Protein AF-A0A2I0XEB6-F1 (afdb_monomer)

Mean predicted aligned error: 5.36 Å

Radius of gyration: 16.59 Å; Cα contacts (8 Å, |Δi|>4): 19; chains: 1; bounding box: 37×24×45 Å

Foldseek 3Di:
DPDCVVCCVVPDDPQNQPPDPPRDPVSPVVVVVVLVVVQPDDDDPGRDDDDDDDPPVVVPDDVVVVVVVD

InterPro domains:
  IPR000477 Reverse transcriptase domain [PF00078] (4-68)

Structure (mmCIF, N/CA/C/O backbone):
data_AF-A0A2I0XEB6-F1
#
_entry.id   AF-A0A2I0XEB6-F1
#
loop_
_atom_site.group_PDB
_atom_site.id
_atom_site.type_symbol
_atom_site.label_atom_id
_atom_site.label_alt_id
_atom_site.label_comp_id
_atom_site.label_asym_id
_atom_site.label_entity_id
_atom_site.label_seq_id
_atom_site.pdbx_PDB_ins_code
_atom_site.Cartn_x
_atom_site.Cartn_y
_atom_site.Cartn_z
_atom_sit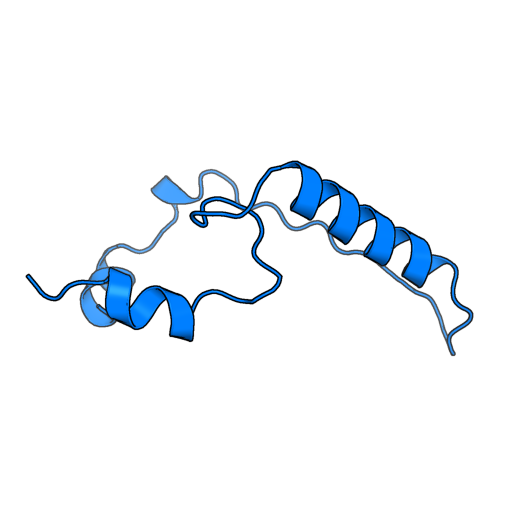e.occupancy
_atom_site.B_iso_or_equiv
_atom_site.auth_seq_id
_atom_site.auth_comp_id
_atom_site.auth_asym_id
_atom_site.auth_atom_id
_atom_site.pdbx_PDB_model_num
ATOM 1 N N . MET A 1 1 ? -17.875 -6.638 19.388 1.00 45.59 1 MET A N 1
ATOM 2 C CA . MET A 1 1 ? -16.931 -5.978 18.464 1.00 45.59 1 MET A CA 1
ATOM 3 C C . MET A 1 1 ? -15.851 -6.974 18.098 1.00 45.59 1 MET A C 1
ATOM 5 O O . MET A 1 1 ? -14.939 -7.221 18.876 1.00 45.59 1 MET A O 1
ATOM 9 N N . THR A 1 2 ? -16.036 -7.636 16.966 1.00 54.78 2 THR A N 1
ATOM 10 C CA . THR A 1 2 ? -15.090 -8.579 16.368 1.00 54.78 2 THR A CA 1
ATOM 11 C C . THR A 1 2 ? -13.790 -7.849 16.020 1.00 54.78 2 THR A C 1
ATOM 13 O O . THR A 1 2 ? -13.796 -6.765 15.445 1.00 54.78 2 THR A O 1
ATOM 16 N N . ASN A 1 3 ? -12.655 -8.406 16.442 1.00 73.88 3 ASN A N 1
ATOM 17 C CA . ASN A 1 3 ? -11.347 -7.781 16.283 1.00 73.88 3 ASN A CA 1
ATOM 18 C C . ASN A 1 3 ? -10.872 -7.908 14.821 1.00 73.88 3 ASN A C 1
ATOM 20 O O . ASN A 1 3 ? -10.324 -8.948 14.438 1.00 73.88 3 ASN A O 1
ATOM 24 N N . LEU A 1 4 ? -11.060 -6.851 14.018 1.00 79.94 4 LEU A N 1
ATOM 25 C CA . LEU A 1 4 ? -10.615 -6.782 12.614 1.00 79.94 4 LEU A CA 1
ATOM 26 C C . LEU A 1 4 ? -9.122 -7.116 12.459 1.00 79.94 4 LEU A C 1
ATOM 28 O O . LEU A 1 4 ? -8.713 -7.707 11.466 1.00 79.94 4 LEU A O 1
ATOM 32 N N . THR A 1 5 ? -8.304 -6.825 13.472 1.00 81.31 5 THR A N 1
ATOM 33 C CA . THR A 1 5 ? -6.858 -7.102 13.471 1.00 81.31 5 THR A CA 1
ATOM 34 C C . THR A 1 5 ? -6.528 -8.576 13.216 1.00 81.31 5 THR A C 1
ATOM 36 O O . THR A 1 5 ? -5.452 -8.877 12.714 1.00 81.31 5 THR A O 1
ATOM 39 N N . SER A 1 6 ? -7.445 -9.502 13.517 1.00 85.69 6 SER A N 1
ATOM 40 C CA . SER A 1 6 ? -7.255 -10.932 13.239 1.00 85.69 6 SER A CA 1
ATOM 41 C C . SER A 1 6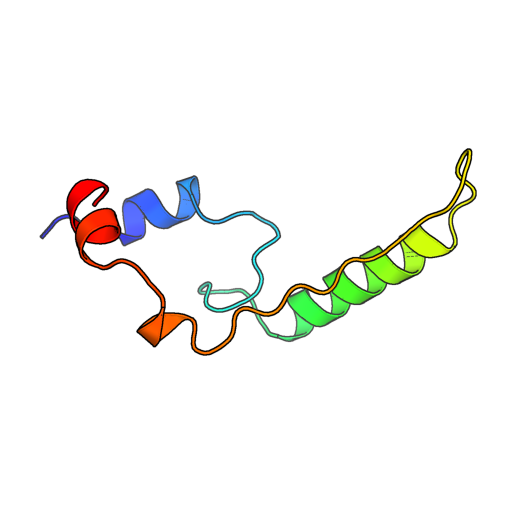 ? -7.471 -11.314 11.767 1.00 85.69 6 SER A C 1
ATOM 43 O O . SER A 1 6 ? -6.870 -12.280 11.296 1.00 85.69 6 SER A O 1
ATOM 45 N N . ILE A 1 7 ? -8.306 -10.566 11.032 1.00 87.12 7 ILE A N 1
ATOM 46 C CA . ILE A 1 7 ? -8.632 -10.844 9.625 1.00 87.12 7 ILE A CA 1
ATOM 47 C C . ILE A 1 7 ? -7.794 -10.013 8.653 1.00 87.12 7 ILE A C 1
ATOM 49 O O . ILE A 1 7 ? -7.495 -10.490 7.561 1.00 87.12 7 ILE A O 1
ATOM 53 N N . LEU A 1 8 ? -7.355 -8.816 9.062 1.00 88.44 8 LEU A N 1
ATOM 54 C CA . LEU A 1 8 ? -6.520 -7.921 8.253 1.00 88.44 8 LEU A CA 1
ATOM 55 C C . LEU A 1 8 ? -5.302 -8.626 7.615 1.00 88.44 8 LEU A C 1
ATOM 57 O O . LEU A 1 8 ? -5.109 -8.453 6.413 1.00 88.44 8 LEU A O 1
ATOM 61 N N . PRO A 1 9 ? -4.536 -9.490 8.315 1.00 88.94 9 PRO A N 1
ATOM 62 C CA . PRO A 1 9 ? -3.410 -10.205 7.705 1.00 88.94 9 PRO A CA 1
ATOM 63 C C . PRO A 1 9 ? -3.794 -11.162 6.567 1.00 88.94 9 PRO A C 1
ATOM 65 O O . PRO A 1 9 ? -2.932 -11.526 5.776 1.00 88.94 9 PRO A O 1
ATOM 68 N N . LYS A 1 10 ? -5.061 -11.593 6.487 1.00 90.00 10 LYS A N 1
ATOM 69 C CA . LYS A 1 10 ? -5.555 -12.496 5.433 1.00 90.00 10 LYS A CA 1
ATOM 70 C C . LYS A 1 10 ? -6.011 -11.755 4.175 1.00 90.00 10 LYS A C 1
ATOM 72 O O . LYS A 1 10 ? -6.094 -12.376 3.123 1.00 90.00 10 LYS A O 1
ATOM 77 N N . ILE A 1 11 ? -6.346 -10.469 4.293 1.00 90.56 11 ILE A N 1
ATOM 78 C CA . ILE A 1 11 ? -6.906 -9.664 3.194 1.00 90.56 11 ILE A CA 1
ATOM 79 C C . ILE A 1 11 ? -5.940 -8.583 2.696 1.00 90.56 11 ILE A C 1
ATOM 81 O O . ILE A 1 11 ? -6.045 -8.152 1.551 1.00 90.56 11 ILE A O 1
ATOM 85 N N . ILE A 1 12 ? -4.994 -8.144 3.533 1.00 92.38 12 ILE A N 1
ATOM 86 C CA . ILE A 1 12 ? -3.961 -7.183 3.142 1.00 92.38 12 ILE A CA 1
ATOM 87 C C . ILE A 1 12 ? -2.911 -7.902 2.295 1.00 92.38 12 ILE A C 1
ATOM 89 O O . ILE A 1 12 ? -2.254 -8.838 2.749 1.00 92.38 12 ILE A O 1
ATOM 93 N N . SER A 1 13 ? -2.710 -7.412 1.073 1.00 93.00 13 SER A N 1
ATOM 94 C CA . SER A 1 13 ? -1.679 -7.925 0.171 1.00 93.00 13 SER A CA 1
ATOM 95 C C . SER A 1 13 ? -0.269 -7.754 0.763 1.00 93.00 13 SER A C 1
ATOM 97 O O . SER A 1 13 ? 0.020 -6.718 1.378 1.00 93.00 13 SER A O 1
ATOM 99 N N . PRO A 1 14 ? 0.661 -8.702 0.537 1.00 89.75 14 PRO A N 1
ATOM 100 C CA . PRO A 1 14 ? 2.083 -8.519 0.835 1.00 89.75 14 PRO A CA 1
ATOM 101 C C . PRO A 1 14 ? 2.678 -7.244 0.221 1.00 89.75 14 PRO A C 1
ATOM 103 O O . PRO A 1 14 ? 3.529 -6.617 0.840 1.00 89.75 14 PRO A O 1
ATOM 106 N N . TYR A 1 15 ? 2.166 -6.817 -0.937 1.00 90.00 15 TYR A N 1
ATOM 107 C CA . TYR A 1 15 ? 2.654 -5.654 -1.686 1.00 90.00 15 TYR A CA 1
ATOM 108 C C . TYR A 1 15 ? 2.007 -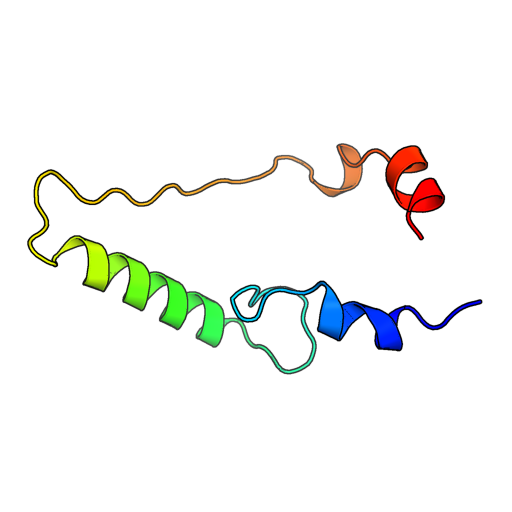4.320 -1.263 1.00 90.00 15 TYR A C 1
ATOM 110 O O . TYR A 1 15 ? 2.342 -3.267 -1.797 1.00 90.00 15 TYR A O 1
ATOM 118 N N . GLN A 1 16 ? 1.068 -4.326 -0.308 1.00 91.50 16 GLN A N 1
ATOM 119 C CA . GLN A 1 16 ? 0.426 -3.101 0.182 1.00 91.50 16 GLN A CA 1
ATOM 120 C C . GLN A 1 16 ? 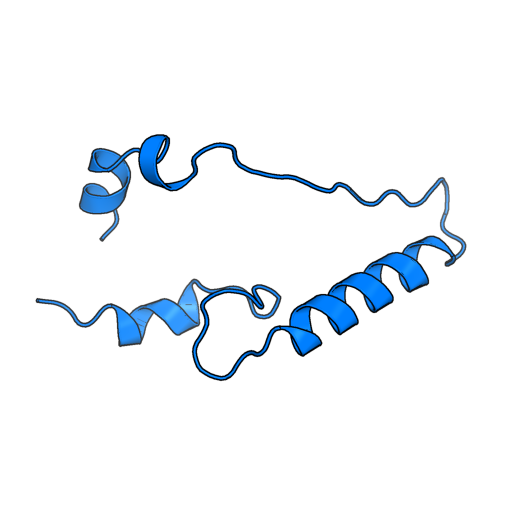1.287 -2.408 1.248 1.00 91.50 16 GLN A C 1
ATOM 122 O O . GLN A 1 16 ? 1.149 -2.671 2.440 1.00 91.50 16 GLN A O 1
ATOM 127 N N . MET A 1 17 ? 2.176 -1.505 0.850 1.00 91.12 17 MET A N 1
ATOM 128 C CA . MET A 1 17 ? 3.126 -0.896 1.795 1.00 91.12 17 MET A CA 1
ATOM 129 C C . MET A 1 17 ? 2.510 0.198 2.688 1.00 91.12 17 MET A C 1
ATOM 131 O O . MET A 1 17 ? 2.979 0.436 3.798 1.00 91.12 17 MET A O 1
ATOM 135 N N . GLY A 1 18 ? 1.437 0.854 2.238 1.00 89.06 18 GLY A N 1
ATOM 136 C CA . GLY A 1 18 ? 0.798 1.957 2.964 1.00 89.06 18 GLY A CA 1
ATOM 137 C C . GLY A 1 18 ? -0.157 1.509 4.076 1.00 89.06 18 GLY A C 1
ATOM 138 O O . GLY A 1 18 ? -0.927 0.566 3.902 1.00 89.06 18 GLY A O 1
ATOM 139 N N . PHE A 1 19 ? -0.156 2.246 5.193 1.00 87.31 19 PHE A N 1
ATOM 140 C CA . PHE A 1 19 ? -1.097 2.097 6.318 1.00 87.31 19 PHE A CA 1
ATOM 141 C C . PHE A 1 19 ? -1.104 0.712 6.997 1.00 87.31 19 PHE A C 1
ATOM 143 O O . PHE A 1 19 ? -2.059 0.363 7.690 1.00 87.31 19 PHE A O 1
ATOM 150 N N . VAL A 1 20 ? -0.031 -0.073 6.847 1.00 90.38 20 VAL A N 1
ATOM 151 C CA . VAL A 1 20 ? 0.145 -1.375 7.507 1.00 90.38 20 VAL A CA 1
ATOM 152 C C . VAL A 1 20 ? 1.192 -1.253 8.611 1.00 90.38 20 VAL A C 1
ATOM 154 O O . VAL A 1 20 ? 2.306 -0.788 8.379 1.00 90.38 20 VAL A O 1
ATOM 157 N N . LYS A 1 21 ? 0.858 -1.699 9.828 1.00 88.56 21 LYS A N 1
ATOM 158 C CA . LYS A 1 21 ? 1.800 -1.687 10.956 1.00 88.56 21 LYS A CA 1
ATOM 159 C C . LYS A 1 21 ? 3.052 -2.500 10.611 1.00 88.56 21 LYS A C 1
ATOM 161 O O . LYS A 1 21 ? 2.947 -3.662 10.235 1.00 88.56 21 LYS A O 1
ATOM 166 N N . GLY A 1 22 ? 4.223 -1.898 10.808 1.00 89.94 22 GLY A N 1
ATOM 167 C CA . GLY A 1 22 ? 5.515 -2.537 10.548 1.00 89.94 22 GLY A CA 1
ATOM 168 C C . GLY A 1 22 ? 6.027 -2.389 9.114 1.00 89.94 22 GLY A C 1
ATOM 169 O O . GLY A 1 22 ? 7.145 -2.819 8.862 1.00 89.94 22 GLY A O 1
ATOM 170 N N . ARG A 1 23 ? 5.260 -1.762 8.209 1.00 92.56 23 ARG A N 1
ATOM 171 C CA . ARG A 1 23 ? 5.735 -1.325 6.888 1.00 92.56 23 ARG A CA 1
ATOM 172 C C . ARG A 1 23 ? 6.003 0.174 6.915 1.00 92.56 23 ARG A C 1
ATOM 174 O O . ARG A 1 23 ? 5.263 0.929 7.554 1.00 92.56 23 ARG A O 1
ATOM 181 N N . ILE A 1 24 ? 7.072 0.599 6.259 1.00 94.12 24 ILE A N 1
ATOM 182 C CA . ILE A 1 24 ? 7.513 1.994 6.224 1.00 94.12 24 ILE A CA 1
ATOM 183 C C . ILE A 1 24 ? 7.479 2.538 4.798 1.00 94.12 24 ILE A C 1
ATOM 185 O O . ILE A 1 24 ? 7.447 1.799 3.820 1.00 94.12 24 ILE A O 1
ATOM 189 N N . ILE A 1 25 ? 7.517 3.866 4.663 1.00 92.31 25 ILE A N 1
ATOM 190 C CA . ILE A 1 25 ? 7.463 4.527 3.351 1.00 92.31 25 ILE A CA 1
ATOM 191 C C . ILE A 1 25 ? 8.589 4.075 2.406 1.00 92.31 25 ILE A C 1
ATOM 193 O O . ILE A 1 25 ? 8.387 4.032 1.195 1.00 92.31 25 ILE A O 1
ATOM 197 N N . ALA A 1 26 ? 9.748 3.696 2.955 1.00 94.50 26 ALA A N 1
ATOM 198 C CA . ALA A 1 26 ? 10.876 3.184 2.184 1.00 94.50 26 ALA A CA 1
ATOM 199 C C . ALA A 1 26 ? 10.543 1.878 1.443 1.00 94.50 26 ALA A C 1
ATOM 201 O O . ALA A 1 26 ? 10.992 1.710 0.313 1.00 94.50 26 ALA A O 1
ATOM 202 N N . ASP A 1 27 ? 9.692 1.015 2.010 1.00 92.44 27 ASP A N 1
ATOM 203 C CA . ASP A 1 27 ? 9.267 -0.234 1.362 1.00 92.44 27 ASP A CA 1
ATOM 204 C C . ASP A 1 27 ? 8.496 0.059 0.066 1.00 92.44 27 ASP A C 1
ATOM 206 O O . ASP A 1 27 ? 8.640 -0.635 -0.937 1.00 92.44 27 ASP A O 1
ATOM 210 N N . ASN A 1 28 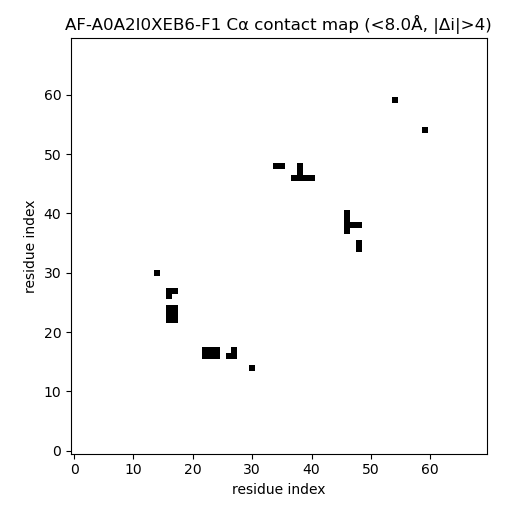? 7.706 1.139 0.059 1.00 91.56 28 ASN A N 1
ATOM 211 C CA . ASN A 1 28 ? 6.971 1.577 -1.125 1.00 91.56 28 ASN A CA 1
ATOM 212 C C . ASN A 1 28 ? 7.896 2.152 -2.210 1.00 91.56 28 ASN A C 1
ATOM 214 O O . ASN A 1 28 ? 7.640 1.974 -3.398 1.00 91.56 28 ASN A O 1
ATOM 218 N N . ILE A 1 29 ? 8.969 2.845 -1.810 1.00 93.50 29 ILE A N 1
ATOM 219 C CA . ILE A 1 29 ? 9.981 3.359 -2.744 1.00 93.50 29 ILE A CA 1
ATOM 220 C C . ILE A 1 29 ? 10.721 2.191 -3.397 1.00 93.50 29 ILE A C 1
ATOM 222 O O . ILE A 1 29 ? 10.895 2.198 -4.613 1.00 93.50 29 ILE A O 1
ATOM 226 N N . LEU A 1 30 ? 11.112 1.185 -2.610 1.00 93.88 30 LEU A N 1
ATOM 227 C CA . LEU A 1 30 ? 11.786 -0.007 -3.119 1.00 93.88 30 LEU A CA 1
ATOM 228 C C . LEU A 1 30 ? 10.893 -0.771 -4.105 1.00 93.88 30 LEU A C 1
ATOM 230 O O . LEU A 1 30 ? 11.331 -1.068 -5.211 1.00 93.88 30 LEU A O 1
ATOM 234 N N . LEU A 1 31 ? 9.622 -0.989 -3.759 1.00 92.44 31 LEU A N 1
ATOM 235 C CA . LEU A 1 31 ? 8.662 -1.643 -4.653 1.00 92.44 31 LEU A CA 1
ATOM 236 C C . LEU A 1 31 ? 8.491 -0.878 -5.980 1.00 92.44 31 LEU A C 1
ATOM 238 O O . LEU A 1 31 ? 8.422 -1.475 -7.051 1.00 92.44 31 LEU A O 1
ATOM 242 N N . ALA A 1 32 ? 8.457 0.458 -5.935 1.00 92.94 32 ALA A N 1
ATOM 243 C CA . ALA A 1 32 ? 8.405 1.273 -7.147 1.00 92.94 32 ALA A CA 1
ATOM 244 C C . ALA A 1 32 ? 9.689 1.160 -7.989 1.00 92.94 32 ALA A C 1
ATOM 246 O O . ALA A 1 32 ? 9.613 1.153 -9.216 1.00 92.94 32 ALA A O 1
ATOM 247 N N . GLN A 1 33 ? 10.858 1.062 -7.348 1.00 93.94 33 GLN A N 1
ATOM 248 C CA . GLN A 1 33 ? 12.128 0.827 -8.038 1.00 93.94 33 GLN A CA 1
ATOM 249 C C . GLN A 1 33 ? 12.163 -0.547 -8.713 1.00 93.94 33 GLN A C 1
ATOM 251 O O . GLN A 1 33 ? 12.625 -0.628 -9.848 1.00 93.94 33 GLN A O 1
ATOM 256 N N . GLU A 1 34 ? 11.638 -1.590 -8.065 1.00 93.00 34 GLU A N 1
ATOM 257 C CA . GLU A 1 34 ? 11.491 -2.924 -8.663 1.00 93.00 34 GLU A CA 1
ATOM 258 C C . GLU A 1 34 ? 10.606 -2.873 -9.914 1.00 93.00 34 GLU A C 1
ATOM 260 O O . GLU A 1 34 ? 11.027 -3.330 -10.973 1.00 93.00 34 GLU A O 1
ATOM 265 N N . PHE A 1 35 ? 9.446 -2.209 -9.853 1.00 92.50 35 PHE A N 1
ATOM 266 C CA . PHE A 1 35 ? 8.601 -2.042 -11.041 1.00 92.50 35 PHE A CA 1
ATOM 267 C C . PHE A 1 35 ? 9.313 -1.302 -12.178 1.00 92.50 35 PHE A C 1
ATOM 269 O O . PHE A 1 35 ? 9.171 -1.678 -13.340 1.00 92.50 35 PHE A O 1
ATOM 276 N N . CYS A 1 36 ? 10.076 -0.251 -11.867 1.00 93.38 36 CYS A N 1
ATOM 277 C CA . CYS A 1 36 ? 10.866 0.458 -12.872 1.00 93.38 36 CYS A CA 1
ATOM 278 C C . CYS A 1 36 ? 11.966 -0.426 -13.467 1.00 93.38 36 CYS A C 1
ATOM 280 O O . CYS A 1 36 ? 12.206 -0.357 -14.666 1.00 93.38 36 CYS A O 1
ATOM 282 N N . HIS A 1 37 ? 12.618 -1.260 -12.658 1.00 92.69 37 HIS A N 1
ATOM 283 C CA . HIS A 1 37 ? 13.617 -2.204 -13.147 1.00 92.69 37 HIS A CA 1
ATOM 284 C C . HIS A 1 37 ? 12.999 -3.231 -14.106 1.00 92.69 37 HIS A C 1
ATOM 286 O O . HIS A 1 37 ? 13.554 -3.500 -15.171 1.00 92.69 37 HIS A O 1
ATOM 292 N N . ASP A 1 38 ? 11.813 -3.739 -13.773 1.00 91.56 38 ASP A N 1
ATOM 293 C CA . ASP A 1 38 ? 11.086 -4.698 -14.606 1.00 91.56 38 ASP A CA 1
ATOM 294 C C . ASP A 1 38 ? 10.657 -4.106 -15.958 1.00 91.56 38 ASP A C 1
ATOM 296 O O . ASP A 1 38 ? 10.527 -4.838 -16.942 1.00 91.56 38 ASP A O 1
ATOM 300 N N . LEU A 1 39 ? 10.492 -2.780 -16.055 1.00 92.31 39 LEU A N 1
ATOM 301 C CA . LEU A 1 39 ? 10.222 -2.122 -17.336 1.00 92.31 39 LEU A CA 1
ATOM 302 C C . LEU A 1 39 ? 11.364 -2.291 -18.345 1.00 92.31 39 LEU A C 1
ATOM 304 O O . LEU A 1 39 ? 11.090 -2.383 -19.545 1.00 92.31 39 LEU A O 1
ATOM 308 N N . ASP A 1 40 ? 12.612 -2.359 -17.881 1.00 89.00 40 ASP A N 1
ATOM 309 C CA . ASP A 1 40 ? 13.796 -2.475 -18.740 1.00 89.00 40 ASP A CA 1
ATOM 310 C C . ASP A 1 40 ? 14.049 -3.922 -19.209 1.00 89.00 40 ASP A C 1
ATOM 312 O O . ASP A 1 40 ? 14.868 -4.173 -20.104 1.00 89.00 40 ASP A O 1
ATOM 316 N N . VAL A 1 41 ? 13.327 -4.898 -18.647 1.00 92.31 41 VAL A N 1
ATOM 317 C CA . VAL A 1 41 ? 13.447 -6.313 -19.013 1.00 92.31 41 VAL A CA 1
ATOM 318 C C . VAL A 1 41 ? 12.854 -6.558 -20.400 1.00 92.31 41 VAL A C 1
ATOM 320 O O . VAL A 1 41 ? 11.707 -6.221 -20.691 1.00 92.31 41 VAL A O 1
ATOM 323 N N . ARG A 1 42 ? 13.612 -7.216 -21.286 1.00 89.50 42 ARG A N 1
ATOM 324 C CA . ARG A 1 42 ? 13.119 -7.571 -22.625 1.00 89.50 42 ARG A CA 1
ATOM 325 C C . ARG A 1 42 ? 12.014 -8.622 -22.538 1.00 89.50 42 ARG A C 1
ATOM 327 O O . ARG A 1 42 ? 12.284 -9.791 -22.274 1.00 89.50 42 ARG A O 1
ATOM 334 N N . VAL A 1 43 ? 10.794 -8.218 -22.866 1.00 89.12 43 VAL A N 1
ATOM 335 C CA . VAL A 1 43 ? 9.638 -9.109 -23.018 1.00 89.12 43 VAL A CA 1
ATOM 336 C C . VAL A 1 43 ? 9.173 -9.153 -24.472 1.00 89.12 43 VAL A C 1
ATOM 338 O O . VAL A 1 43 ? 9.499 -8.283 -25.281 1.00 89.12 43 VAL A O 1
ATOM 341 N N . ARG A 1 44 ? 8.373 -10.164 -24.829 1.00 89.31 44 ARG A N 1
ATOM 342 C CA . ARG A 1 44 ? 7.658 -10.163 -26.110 1.00 89.31 44 ARG A CA 1
ATOM 343 C C . ARG A 1 44 ? 6.580 -9.074 -26.061 1.00 89.31 44 ARG A C 1
ATOM 345 O O . ARG A 1 44 ? 5.526 -9.292 -25.478 1.00 89.31 44 ARG A O 1
ATOM 352 N N . GLY A 1 45 ? 6.844 -7.926 -26.683 1.00 86.94 45 GLY A N 1
ATOM 353 C CA . GLY A 1 45 ? 5.951 -6.764 -26.673 1.00 86.94 45 GLY A CA 1
ATOM 354 C C . GLY A 1 45 ? 6.580 -5.576 -25.946 1.00 86.94 45 GLY A C 1
ATOM 355 O O . GLY A 1 45 ? 7.738 -5.252 -26.196 1.00 86.94 45 GLY A O 1
ATOM 356 N N . SER A 1 46 ? 5.816 -4.920 -25.072 1.00 87.56 46 SER A N 1
ATOM 357 C CA . SER A 1 46 ? 6.259 -3.753 -24.298 1.00 87.56 46 SER A CA 1
ATOM 358 C C . SER A 1 46 ? 5.818 -3.866 -22.841 1.00 87.56 46 SER A C 1
ATOM 360 O O . SER A 1 46 ? 4.747 -4.405 -22.566 1.00 87.56 46 SER A O 1
ATOM 362 N N . ASN A 1 47 ? 6.622 -3.324 -21.927 1.00 93.50 47 ASN A N 1
ATOM 363 C CA . ASN A 1 47 ? 6.273 -3.203 -20.513 1.00 93.50 47 ASN A CA 1
ATOM 364 C C . ASN A 1 47 ? 5.587 -1.856 -20.247 1.00 93.50 47 ASN A C 1
ATOM 366 O O . ASN A 1 47 ? 5.936 -0.846 -20.859 1.00 93.50 47 ASN A O 1
ATOM 370 N N . ILE A 1 48 ? 4.610 -1.836 -19.337 1.00 92.88 48 ILE A N 1
ATOM 371 C CA . ILE A 1 48 ? 3.859 -0.631 -18.955 1.00 92.88 48 ILE A CA 1
ATOM 372 C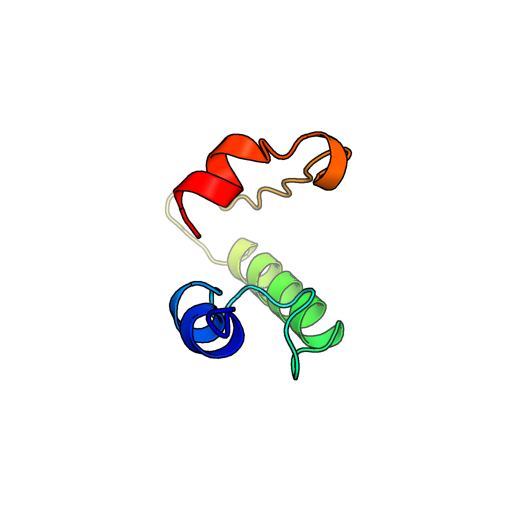 C . ILE A 1 48 ? 3.636 -0.651 -17.440 1.00 92.88 48 ILE A C 1
ATOM 374 O O . ILE A 1 48 ? 3.229 -1.673 -16.892 1.00 92.88 48 ILE A O 1
ATOM 378 N N . ILE A 1 49 ? 3.833 0.493 -16.780 1.00 92.62 49 ILE A N 1
ATOM 379 C CA . ILE A 1 49 ? 3.382 0.726 -15.402 1.00 92.62 49 ILE A CA 1
ATOM 380 C C . ILE A 1 49 ? 2.105 1.564 -15.437 1.00 92.62 49 ILE A C 1
ATOM 382 O O . ILE A 1 49 ? 2.053 2.613 -16.080 1.00 92.62 49 ILE A O 1
ATOM 386 N N . LEU A 1 50 ? 1.089 1.129 -14.693 1.00 93.31 50 LEU A N 1
ATOM 387 C CA . LEU A 1 50 ? -0.142 1.883 -14.483 1.00 93.31 50 LEU A CA 1
ATOM 388 C C . LEU A 1 50 ? -0.142 2.484 -13.080 1.00 93.31 50 LEU A C 1
ATOM 390 O O . LEU A 1 50 ? -0.244 1.770 -12.083 1.00 93.31 50 LEU A O 1
ATOM 394 N N . LYS A 1 51 ? -0.060 3.813 -13.004 1.00 91.81 51 LYS A N 1
ATOM 395 C CA . LYS A 1 51 ? -0.246 4.545 -11.751 1.00 91.81 51 LYS A CA 1
ATOM 396 C C . LYS A 1 51 ? -1.719 4.915 -11.604 1.00 91.81 51 LYS A C 1
ATOM 398 O O . LYS A 1 51 ? -2.200 5.816 -12.284 1.00 91.81 51 LYS A O 1
ATOM 403 N N . LEU A 1 52 ? -2.416 4.212 -10.718 1.00 93.50 52 LEU A N 1
ATOM 404 C CA . LEU A 1 52 ? -3.815 4.476 -10.390 1.00 93.50 52 LEU A CA 1
ATOM 405 C C . LEU A 1 52 ? -3.893 5.260 -9.078 1.00 93.50 52 LEU A C 1
ATOM 407 O O . LEU A 1 52 ? -3.264 4.877 -8.094 1.00 93.50 52 LEU A O 1
ATOM 411 N N . ASP A 1 53 ? -4.666 6.343 -9.075 1.00 91.88 53 ASP A N 1
ATOM 412 C CA . ASP A 1 53 ? -4.954 7.152 -7.892 1.00 91.88 53 ASP A CA 1
ATOM 413 C C . ASP A 1 53 ? -6.470 7.295 -7.739 1.00 91.8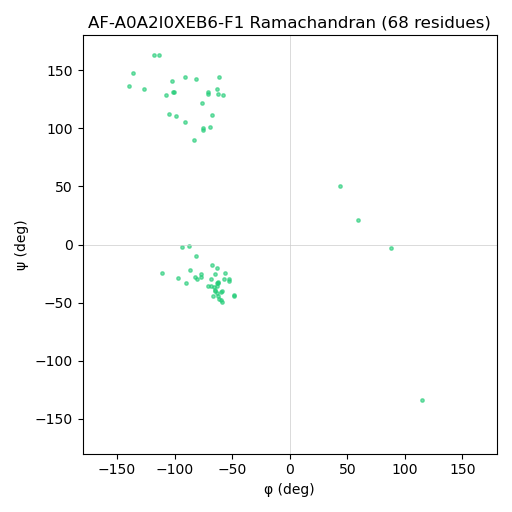8 53 ASP A C 1
ATOM 415 O O . ASP A 1 53 ? -7.183 7.545 -8.714 1.00 91.88 53 ASP A O 1
ATOM 419 N N . ILE A 1 54 ? -6.968 7.090 -6.521 1.00 93.56 54 ILE A N 1
ATOM 420 C CA . ILE A 1 54 ? -8.394 7.190 -6.212 1.00 93.56 54 ILE A CA 1
ATOM 421 C C . ILE A 1 54 ? -8.633 8.563 -5.600 1.00 93.56 54 ILE A C 1
ATOM 423 O O . ILE A 1 54 ? -8.243 8.832 -4.462 1.00 93.56 54 ILE A O 1
ATOM 427 N N . SER A 1 55 ? -9.328 9.427 -6.338 1.00 95.06 55 SER A N 1
ATOM 428 C CA . SER A 1 55 ? -9.699 10.742 -5.830 1.00 95.06 55 SER A CA 1
ATOM 429 C C . SER A 1 55 ? -10.633 10.597 -4.628 1.00 95.06 55 SER A C 1
ATOM 431 O O . SER A 1 55 ? -11.577 9.808 -4.654 1.00 95.06 55 SER A O 1
ATOM 433 N N . LYS A 1 56 ? -10.356 11.353 -3.557 1.00 93.69 56 LYS A N 1
ATOM 434 C CA . LYS A 1 56 ? -11.183 11.412 -2.338 1.00 93.69 56 LYS A CA 1
ATOM 435 C C . LYS A 1 56 ? -11.652 10.029 -1.857 1.00 93.69 56 LYS A C 1
ATOM 437 O O . LYS A 1 56 ? -12.840 9.816 -1.634 1.00 93.69 56 LYS A O 1
ATOM 442 N N . ALA A 1 57 ? -10.723 9.080 -1.723 1.00 92.19 57 ALA A N 1
ATOM 443 C CA . ALA A 1 57 ? -11.048 7.678 -1.450 1.00 92.19 57 ALA A CA 1
ATOM 444 C C . ALA A 1 57 ? -12.044 7.489 -0.290 1.00 92.19 57 ALA A C 1
ATOM 446 O O . ALA A 1 57 ? -13.001 6.746 -0.441 1.00 92.19 57 ALA A O 1
ATOM 447 N N . TYR A 1 58 ? -11.888 8.213 0.824 1.00 90.56 58 TYR A N 1
ATOM 448 C CA . TYR A 1 58 ? -12.810 8.121 1.964 1.00 90.56 58 TYR A CA 1
ATOM 449 C C . TYR A 1 58 ? -14.217 8.675 1.694 1.00 90.56 58 TYR A C 1
ATOM 451 O O . TYR A 1 58 ? -15.176 8.170 2.270 1.00 90.56 58 TYR A O 1
ATOM 459 N N . ASP A 1 59 ? -14.355 9.661 0.806 1.00 95.25 59 ASP A N 1
ATOM 460 C CA . ASP A 1 59 ? -15.659 10.230 0.439 1.00 95.25 59 ASP A CA 1
ATOM 461 C C . ASP A 1 59 ? -16.38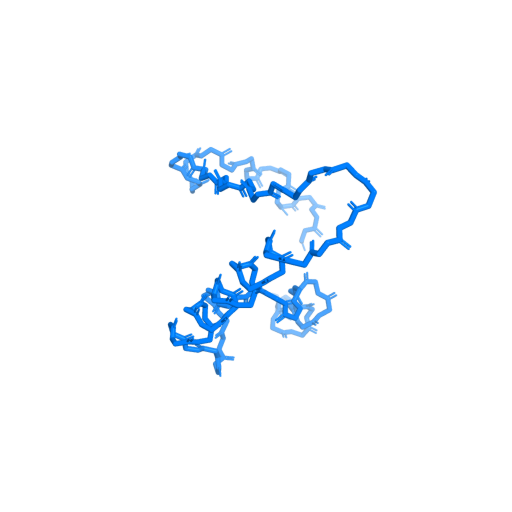6 9.342 -0.583 1.00 95.25 59 ASP A C 1
ATOM 463 O O . ASP A 1 59 ? -17.613 9.300 -0.614 1.00 95.25 59 ASP A O 1
ATOM 467 N N . ASN A 1 60 ? -15.622 8.633 -1.420 1.00 94.25 60 ASN A N 1
ATOM 468 C CA . ASN A 1 60 ? -16.131 7.807 -2.515 1.00 94.25 60 ASN A CA 1
ATOM 469 C C . ASN A 1 60 ? -16.335 6.326 -2.141 1.00 94.25 60 ASN A C 1
ATOM 471 O O . ASN A 1 60 ? -16.792 5.545 -2.976 1.00 94.25 60 ASN A O 1
ATOM 475 N N . ILE A 1 61 ? -16.000 5.915 -0.914 1.00 93.19 61 ILE A N 1
ATOM 476 C CA . ILE A 1 61 ? -16.284 4.559 -0.425 1.00 93.19 61 ILE A CA 1
ATOM 477 C C . ILE A 1 61 ? -17.791 4.390 -0.198 1.00 93.19 61 ILE A C 1
ATOM 479 O O . ILE A 1 61 ? -18.426 5.182 0.497 1.00 93.19 61 ILE A O 1
ATOM 483 N N . ASP A 1 62 ? -18.358 3.298 -0.719 1.00 94.25 62 ASP A N 1
ATOM 484 C CA . ASP A 1 62 ? -19.691 2.850 -0.315 1.00 94.25 62 ASP A CA 1
ATOM 485 C C . ASP A 1 62 ? -19.624 2.202 1.076 1.00 94.25 62 ASP A C 1
ATOM 487 O O . ASP A 1 62 ? -19.247 1.039 1.253 1.00 94.25 62 ASP A O 1
ATOM 491 N N . TRP A 1 63 ? -20.017 2.972 2.086 1.00 92.69 63 TRP A N 1
ATOM 492 C CA . TRP A 1 63 ? -20.060 2.520 3.472 1.00 92.69 63 TRP A CA 1
ATOM 493 C C . TRP A 1 63 ? -21.046 1.369 3.695 1.00 92.69 63 TRP A C 1
ATOM 495 O O . TRP A 1 63 ? -20.774 0.486 4.507 1.00 92.69 63 TRP A O 1
ATOM 505 N N . ASN A 1 64 ? -22.162 1.321 2.958 1.00 94.38 64 ASN A N 1
ATOM 506 C CA . ASN A 1 64 ? -23.139 0.239 3.100 1.00 94.38 64 ASN A CA 1
ATOM 507 C C . ASN A 1 64 ? -22.573 -1.089 2.600 1.00 94.38 64 ASN A C 1
ATOM 509 O O . ASN A 1 64 ? -22.869 -2.138 3.170 1.00 94.38 64 ASN A O 1
ATOM 513 N N . PHE A 1 65 ? -21.762 -1.054 1.542 1.00 92.56 65 PHE A N 1
ATOM 514 C CA . PHE A 1 65 ? -21.017 -2.224 1.089 1.00 92.56 65 PHE A CA 1
ATOM 515 C C . PHE A 1 65 ? -20.028 -2.699 2.161 1.00 92.56 65 PHE A C 1
ATOM 517 O O . PHE A 1 65 ? -19.992 -3.890 2.472 1.00 92.56 65 PHE A O 1
ATOM 524 N N . LEU A 1 66 ? -19.294 -1.770 2.783 1.00 88.50 66 LEU A N 1
ATOM 525 C CA . LEU A 1 66 ? -18.335 -2.086 3.841 1.00 88.50 66 LEU A CA 1
ATOM 526 C C . LEU A 1 66 ? -19.012 -2.787 5.034 1.00 88.50 66 LEU A C 1
ATOM 528 O O . LEU A 1 66 ? -18.576 -3.864 5.430 1.00 88.50 66 LEU A O 1
ATOM 532 N N . TYR A 1 67 ? -20.118 -2.241 5.546 1.00 89.06 67 TYR A N 1
ATOM 533 C CA . TYR A 1 67 ? -20.869 -2.831 6.66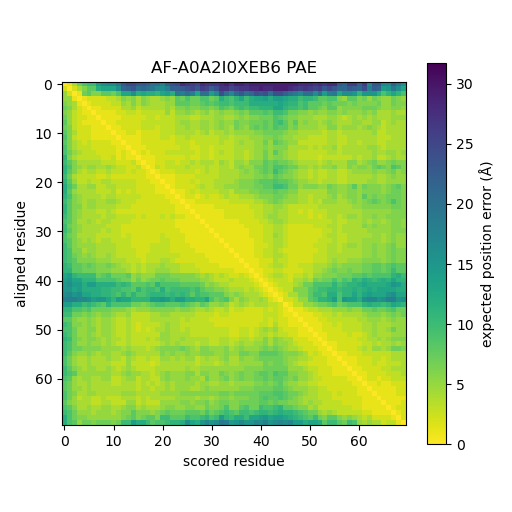8 1.00 89.06 67 TYR A CA 1
ATOM 534 C C . TYR A 1 67 ? -21.569 -4.158 6.346 1.00 89.06 67 TYR A C 1
ATOM 536 O O . TYR A 1 67 ? -21.991 -4.861 7.256 1.00 89.06 67 TYR A O 1
ATOM 544 N N . LYS A 1 68 ? -21.764 -4.496 5.067 1.00 89.19 68 LYS A N 1
ATOM 545 C CA . LYS A 1 68 ? -22.316 -5.804 4.676 1.00 89.19 68 LYS A CA 1
ATOM 546 C C . LYS A 1 68 ? -21.255 -6.900 4.656 1.00 89.19 68 LYS A C 1
ATOM 548 O O . LYS A 1 68 ? -21.600 -8.070 4.786 1.00 89.19 68 LYS A O 1
ATOM 553 N N . ILE A 1 69 ? -19.999 -6.529 4.417 1.00 80.88 69 ILE A N 1
ATOM 554 C CA . ILE A 1 69 ? -18.877 -7.467 4.299 1.00 80.88 69 ILE A CA 1
ATOM 555 C C . ILE A 1 69 ? -18.201 -7.720 5.647 1.00 80.88 69 ILE A C 1
ATOM 557 O O . ILE A 1 69 ? -17.708 -8.828 5.869 1.00 80.88 69 ILE A O 1
ATOM 561 N N . PHE A 1 70 ? -18.166 -6.710 6.517 1.00 72.25 70 PHE A N 1
ATOM 562 C CA . PHE A 1 70 ? -17.565 -6.766 7.851 1.00 72.25 70 PHE A CA 1
ATOM 563 C C . PHE A 1 70 ? -18.622 -6.864 8.948 1.00 72.25 70 PHE A C 1
ATOM 565 O O . PHE A 1 70 ? -18.375 -7.623 9.915 1.00 72.25 70 PHE A O 1
#

Sequence (70 aa):
MTNLTSILPKIISPYQMGFVKGRIIADNILLAQEFCHDLDVRVRGSNIILKLDISKAYDNIDWNFLYKIF

pLDDT: mean 89.34, std 8.0, range [45.59, 95.25]

Secondary structure (DSSP, 8-state):
---GGGTHHHHS-TT--TT-TT--HHHHHHHHHHHHHHHTS--SS---------TTHHHHS-HHHHHHH-

Solvent-accessible surface area (backbone atoms only — not comparable to full-atom values): 4798 Å² total; per-residue (Å²): 133,82,68,60,78,77,51,46,75,79,70,56,56,94,84,55,36,74,98,37,92,94,50,48,75,66,57,45,52,51,52,51,48,51,56,57,53,58,48,73,53,92,60,99,76,83,70,83,86,84,88,82,82,71,78,63,51,82,79,68,53,62,60,70,61,51,67,71,79,106

Organism: NCBI:txid906689